Protein AF-A0A9D2EMD6-F1 (afdb_monomer_lite)

Sequence (172 aa):
MMNVSKEGKMRLHNGIIVVFLLSFLLAEFHNRMWHEVFASVVPEREKSEGFLVEERKTEVTVYTYGGEIYTIMGNLKVDAPEAGGSEYLLEINGSVDVQTSDEMNQEKAVSMEENEQNEPSGDGSVSLTVYCENKIYGFYGTAEVIERQENNVQKIELHGHKEGFYDSEEAL

Foldseek 3Di:
DDPQPPVNVVVVVVVVVVVVVVVVVVVVVVVVVVCVVVVVVPPPDPLDPDDDQDWDWAWEWEQEPQQKIKTWTFTKHWDDDDDPDFEIEIEGETAIDIDHPPPPDCVVVVVVVVCPVPDPDANTWYWYWYHYPQKIWIWTAGKHFPDDDVPDHTYMYGYGHTPDMDGNVVVD

pLDDT: mean 71.1, std 18.0, range [37.66, 95.62]

Secondary structure (DSSP, 8-state):
-----HHHHHHHHHHHHHHHHHHHHHHHHHHHHHHHHHHTTS-----------S-EEEEEEEEETTSEEEEEEEEEEEEPPPTT--EEEEEEEEEEEEEE-SSS-HHHHHHHHTTTTS----SEEEEEEEEETTEEEEEEEEEEEEE--TTS-EEEEEEEEEEEEEETTTT-

Structure (mmCIF, N/CA/C/O backbone):
data_AF-A0A9D2EMD6-F1
#
_entry.id   AF-A0A9D2EMD6-F1
#
loop_
_atom_site.group_PDB
_atom_site.id
_atom_site.type_symbol
_atom_site.label_atom_id
_atom_site.label_alt_id
_atom_site.label_comp_id
_atom_site.label_asym_id
_atom_site.label_entity_id
_atom_site.label_seq_id
_atom_site.pdbx_PDB_ins_code
_atom_site.Cartn_x
_atom_site.Cartn_y
_atom_site.Cartn_z
_atom_site.occupancy
_atom_site.B_iso_or_equiv
_atom_site.auth_seq_id
_atom_site.auth_comp_id
_atom_site.auth_asym_id
_atom_site.auth_atom_id
_atom_site.pdbx_PDB_model_num
ATOM 1 N N . MET A 1 1 ? 48.240 47.865 -37.728 1.00 39.25 1 MET A N 1
ATOM 2 C CA . MET A 1 1 ? 47.534 46.816 -38.502 1.00 39.25 1 MET A CA 1
ATOM 3 C C . MET A 1 1 ? 48.526 45.698 -38.804 1.00 39.25 1 MET A C 1
ATOM 5 O O . MET A 1 1 ? 49.427 45.916 -39.601 1.00 39.25 1 MET A O 1
ATOM 9 N N . MET A 1 2 ? 48.441 44.549 -38.122 1.00 47.53 2 MET A N 1
ATOM 10 C CA . MET A 1 2 ? 49.318 43.399 -38.405 1.00 47.53 2 MET A CA 1
ATOM 11 C C . MET A 1 2 ? 48.814 42.674 -39.654 1.00 47.53 2 MET A C 1
ATOM 13 O O . MET A 1 2 ? 47.718 42.117 -39.660 1.00 47.53 2 MET A O 1
ATOM 17 N N . ASN A 1 3 ? 49.610 42.712 -40.723 1.00 55.34 3 ASN A N 1
ATOM 18 C CA . ASN A 1 3 ? 49.322 42.019 -41.971 1.00 55.34 3 ASN A CA 1
ATOM 19 C C . ASN A 1 3 ? 49.708 40.540 -41.813 1.00 55.34 3 ASN A C 1
ATOM 21 O O . ASN A 1 3 ? 50.851 40.149 -42.044 1.00 55.34 3 ASN A O 1
ATOM 25 N N . VAL A 1 4 ? 48.770 39.727 -41.327 1.00 57.03 4 VAL A N 1
ATOM 26 C CA . VAL A 1 4 ? 48.968 38.281 -41.194 1.00 57.03 4 VAL A CA 1
ATOM 27 C C . VAL A 1 4 ? 48.909 37.668 -42.594 1.00 57.03 4 VAL A C 1
ATOM 29 O O . VAL A 1 4 ? 47.844 37.634 -43.214 1.00 57.03 4 VAL A O 1
ATOM 32 N N . SER A 1 5 ? 50.058 37.198 -43.093 1.00 63.19 5 SER A N 1
ATOM 33 C CA . SER A 1 5 ? 50.157 36.427 -44.341 1.00 63.19 5 SER A CA 1
ATOM 34 C C . SER A 1 5 ? 49.134 35.281 -44.349 1.00 63.19 5 SER A C 1
ATOM 36 O O . SER A 1 5 ? 48.857 34.689 -43.302 1.00 63.19 5 SER A O 1
ATOM 38 N N . LYS A 1 6 ? 48.577 34.945 -45.523 1.00 57.59 6 LYS A N 1
ATOM 39 C CA . LYS A 1 6 ? 47.584 33.861 -45.702 1.00 57.59 6 LYS A CA 1
ATOM 40 C C . LYS A 1 6 ? 48.025 32.543 -45.044 1.00 57.59 6 LYS A C 1
ATOM 42 O O . LYS A 1 6 ? 47.196 31.815 -44.510 1.00 57.59 6 LYS A O 1
ATOM 47 N N . GLU A 1 7 ? 49.328 32.292 -45.007 1.00 56.94 7 GLU A N 1
ATOM 48 C CA . GLU A 1 7 ? 49.948 31.124 -44.378 1.00 56.94 7 GLU A CA 1
ATOM 49 C C . GLU A 1 7 ? 49.874 31.154 -42.835 1.00 56.94 7 GLU A C 1
ATOM 51 O O . GLU A 1 7 ? 49.625 30.134 -42.195 1.00 56.94 7 GLU A O 1
ATOM 56 N N . GLY A 1 8 ? 49.977 32.340 -42.225 1.00 57.38 8 GLY A N 1
ATOM 57 C CA . GLY A 1 8 ? 49.777 32.544 -40.785 1.00 57.38 8 GLY A CA 1
ATOM 58 C C . GLY A 1 8 ? 48.316 32.387 -40.353 1.00 57.38 8 GLY A C 1
ATOM 59 O O . GLY A 1 8 ? 48.051 31.842 -39.283 1.00 57.38 8 GLY A O 1
ATOM 60 N N . LYS A 1 9 ? 47.357 32.778 -41.208 1.00 58.34 9 LYS A N 1
ATOM 61 C CA . LYS A 1 9 ? 45.920 32.539 -40.964 1.00 58.34 9 LYS A CA 1
ATOM 62 C C . LYS A 1 9 ? 45.571 31.048 -40.966 1.00 58.34 9 LYS A C 1
ATOM 64 O O . LYS A 1 9 ? 44.815 30.617 -40.102 1.00 58.34 9 LYS A O 1
ATOM 69 N N . MET A 1 10 ? 46.143 30.261 -41.882 1.00 58.78 10 MET A N 1
ATOM 70 C CA . MET A 1 10 ? 45.906 28.810 -41.937 1.00 58.78 10 MET A CA 1
ATOM 71 C C . MET A 1 10 ? 46.498 28.075 -40.726 1.00 58.78 10 MET A C 1
ATOM 73 O O . MET A 1 10 ? 45.852 27.193 -40.167 1.00 58.78 10 MET A O 1
ATOM 77 N N . ARG A 1 11 ? 47.686 28.479 -40.255 1.00 59.06 11 ARG A N 1
ATOM 78 C CA . ARG A 1 11 ? 48.305 27.898 -39.048 1.00 59.06 11 ARG A CA 1
ATOM 79 C C . ARG A 1 11 ? 47.525 28.216 -37.768 1.00 59.06 11 ARG A C 1
ATOM 81 O O . ARG A 1 11 ? 47.377 27.336 -36.927 1.00 59.06 11 ARG A O 1
ATOM 88 N N . LEU A 1 12 ? 46.984 29.431 -37.646 1.00 61.84 12 LEU A N 1
ATOM 89 C CA . LEU A 1 12 ? 46.130 29.818 -36.517 1.00 61.84 12 LEU A CA 1
ATOM 90 C C . LEU A 1 12 ? 44.800 29.044 -36.522 1.00 61.84 12 LEU A C 1
ATOM 92 O O . LEU A 1 12 ? 44.368 28.556 -35.483 1.00 61.84 12 LEU A O 1
ATOM 96 N N . HIS A 1 13 ? 44.179 28.891 -37.695 1.00 63.94 13 HIS A N 1
ATOM 97 C CA . HIS A 1 13 ? 42.920 28.158 -37.845 1.00 63.94 13 HIS A CA 1
ATOM 98 C C . HIS A 1 13 ? 43.079 26.669 -37.502 1.00 63.94 13 HIS A C 1
ATOM 100 O O . HIS A 1 13 ? 42.296 26.134 -36.720 1.00 63.94 13 HIS A O 1
ATOM 106 N N . ASN A 1 14 ? 44.148 26.028 -37.986 1.00 69.69 14 ASN A N 1
ATOM 107 C CA . ASN A 1 14 ? 44.447 24.635 -37.647 1.00 69.69 14 ASN A CA 1
ATOM 108 C C . ASN A 1 14 ? 44.759 24.455 -36.154 1.00 69.69 14 ASN A C 1
ATOM 110 O O . ASN A 1 14 ? 44.331 23.469 -35.564 1.00 69.69 14 ASN A O 1
ATOM 114 N N . GLY A 1 15 ? 45.452 25.411 -35.525 1.00 69.56 15 GLY A N 1
ATOM 115 C CA . GLY A 1 15 ? 45.704 25.380 -34.081 1.00 69.56 15 GLY A CA 1
ATOM 116 C C . GLY A 1 15 ? 44.415 25.422 -33.255 1.00 69.56 15 GLY A C 1
ATOM 117 O O . GLY A 1 15 ? 44.261 24.641 -32.321 1.00 69.56 15 GLY A O 1
ATOM 118 N N . ILE A 1 16 ? 43.459 26.274 -33.639 1.00 73.12 16 ILE A N 1
ATOM 119 C CA . ILE A 1 16 ? 42.157 26.381 -32.961 1.00 73.12 16 ILE A CA 1
ATOM 120 C C . ILE A 1 16 ? 41.351 25.086 -33.113 1.00 73.12 16 ILE A C 1
ATOM 122 O O . ILE A 1 16 ? 40.782 24.617 -32.132 1.00 73.12 16 ILE A O 1
ATOM 126 N N . ILE A 1 17 ? 41.342 24.480 -34.304 1.00 75.50 17 ILE A N 1
ATOM 127 C CA . ILE A 1 17 ? 40.629 23.218 -34.555 1.00 75.50 17 ILE A CA 1
ATOM 128 C C . ILE A 1 17 ? 41.206 22.078 -33.709 1.00 75.50 17 ILE A C 1
ATOM 130 O O . ILE A 1 17 ? 40.445 21.318 -33.117 1.00 75.50 17 ILE A O 1
ATOM 134 N N . VAL A 1 18 ? 42.534 21.973 -33.605 1.00 77.44 18 VAL A N 1
ATOM 135 C CA . VAL A 1 18 ? 43.182 20.929 -32.795 1.00 77.44 18 VAL A CA 1
ATOM 136 C C . VAL A 1 18 ? 42.840 21.085 -31.315 1.00 77.44 18 VAL A C 1
ATOM 138 O O . VAL A 1 18 ? 42.515 20.096 -30.667 1.00 77.44 18 VAL A O 1
ATOM 141 N N . VAL A 1 19 ? 42.848 22.314 -30.788 1.00 74.44 19 VAL A N 1
ATOM 142 C CA . VAL A 1 19 ? 42.444 22.576 -29.397 1.00 74.44 19 VAL A CA 1
ATOM 143 C C . VAL A 1 19 ? 40.969 22.236 -29.182 1.00 74.44 19 VAL A C 1
ATOM 145 O O . VAL A 1 19 ? 40.635 21.604 -28.187 1.00 74.44 19 VAL A O 1
ATOM 148 N N . PHE A 1 20 ? 40.093 22.585 -30.129 1.00 71.69 20 PHE A N 1
ATOM 149 C CA . PHE A 1 20 ? 38.671 22.244 -30.054 1.00 71.69 20 PHE A CA 1
ATOM 150 C C . PHE A 1 20 ? 38.442 20.727 -30.032 1.00 71.69 20 PHE A C 1
ATOM 152 O O . PHE A 1 20 ? 37.718 20.231 -29.174 1.00 71.69 20 PHE A O 1
ATOM 159 N N . LEU A 1 21 ? 39.097 19.979 -30.925 1.00 73.69 21 LEU A N 1
ATOM 160 C CA . LEU A 1 21 ? 38.993 18.518 -30.976 1.00 73.69 21 LEU A CA 1
ATOM 161 C C . LEU A 1 21 ? 39.548 17.853 -29.710 1.00 73.69 21 LEU A C 1
ATOM 163 O O . LEU A 1 21 ? 38.964 16.887 -29.222 1.00 73.69 21 LEU A O 1
ATOM 167 N N . LEU A 1 22 ? 40.635 18.387 -29.144 1.00 74.31 22 LEU A N 1
ATOM 168 C CA . LEU A 1 22 ? 41.200 17.882 -27.893 1.00 74.31 22 LEU A CA 1
ATOM 169 C C . LEU A 1 22 ? 40.238 18.090 -26.712 1.00 74.31 22 LEU A C 1
ATOM 171 O O . LEU A 1 22 ? 40.089 17.194 -25.887 1.00 74.31 22 LEU A O 1
ATOM 175 N N . SER A 1 23 ? 39.550 19.235 -26.656 1.00 71.25 23 SER A N 1
ATOM 176 C CA . SER A 1 23 ? 38.537 19.521 -25.632 1.00 71.25 23 SER A CA 1
ATOM 177 C C . SER A 1 23 ? 37.341 18.570 -25.713 1.00 71.25 23 SER A C 1
ATOM 179 O O . SER A 1 23 ? 36.861 18.121 -24.677 1.00 71.25 23 SER A O 1
ATOM 181 N N . PHE A 1 24 ? 36.891 18.216 -26.923 1.00 65.44 24 PHE A N 1
ATOM 182 C CA . PHE A 1 24 ? 35.826 17.222 -27.113 1.00 65.44 24 PHE A CA 1
ATOM 183 C C . PHE A 1 24 ? 36.258 15.817 -26.665 1.00 65.44 24 PHE A C 1
ATOM 185 O O . PHE A 1 24 ? 35.516 15.153 -25.947 1.00 65.44 24 PHE A O 1
ATOM 192 N N . LEU A 1 25 ? 37.484 15.398 -26.999 1.00 66.38 25 LEU A N 1
ATOM 193 C CA . LEU A 1 25 ? 38.044 14.115 -26.551 1.00 66.38 25 LEU A CA 1
ATOM 194 C C . LEU A 1 25 ? 38.204 14.040 -25.025 1.00 66.38 25 LEU A C 1
ATOM 196 O O . LEU A 1 25 ? 37.908 13.012 -24.419 1.00 66.38 25 LEU A O 1
ATOM 200 N N . LEU A 1 26 ? 38.648 15.129 -24.392 1.00 65.12 26 LEU A N 1
ATOM 201 C CA . LEU A 1 26 ? 38.764 15.217 -22.934 1.00 65.12 26 LEU A CA 1
ATOM 202 C C . LEU A 1 26 ? 37.391 15.225 -22.248 1.00 65.12 26 LEU A C 1
ATOM 204 O O . LEU A 1 26 ? 37.253 14.617 -21.190 1.00 65.12 26 LEU A O 1
ATOM 208 N N . ALA A 1 27 ? 36.377 15.854 -22.850 1.00 61.81 27 ALA A N 1
ATOM 209 C CA . ALA A 1 27 ? 35.012 15.857 -22.328 1.00 61.81 27 ALA A CA 1
ATOM 210 C C . ALA A 1 27 ? 34.370 14.459 -22.373 1.00 61.81 27 ALA A C 1
ATOM 212 O O . ALA A 1 27 ? 33.796 14.023 -21.376 1.00 61.81 27 ALA A O 1
ATOM 213 N N . GLU A 1 28 ? 34.523 13.721 -23.478 1.00 56.69 28 GLU A N 1
ATOM 214 C CA . GLU A 1 28 ? 34.050 12.332 -23.574 1.00 56.69 28 GLU A CA 1
ATOM 215 C C . GLU A 1 28 ? 34.788 11.401 -22.603 1.00 56.69 28 GLU A C 1
ATOM 217 O O . GLU A 1 28 ? 34.162 10.562 -21.955 1.00 56.69 28 GLU A O 1
ATOM 222 N N . PHE A 1 29 ? 36.106 11.572 -22.451 1.00 58.88 29 PHE A N 1
ATOM 223 C CA . PHE A 1 29 ? 36.900 10.775 -21.514 1.00 58.88 29 PHE A CA 1
ATOM 224 C C . PHE A 1 29 ? 36.502 11.037 -20.057 1.00 58.88 29 PHE A C 1
ATOM 226 O O . PHE A 1 29 ? 36.399 10.100 -19.270 1.00 58.88 29 PHE A O 1
ATOM 233 N N . HIS A 1 30 ? 36.224 12.295 -19.702 1.00 58.06 30 HIS A N 1
ATOM 234 C CA . HIS A 1 30 ? 35.754 12.646 -18.365 1.00 58.06 30 HIS A CA 1
ATOM 235 C C . HIS A 1 30 ? 34.371 12.046 -18.094 1.00 58.06 30 HIS A C 1
ATOM 237 O O . HIS A 1 30 ? 34.176 11.412 -17.062 1.00 58.06 30 HIS A O 1
ATOM 243 N N . ASN A 1 31 ? 33.441 12.158 -19.048 1.00 56.38 31 ASN A N 1
ATOM 244 C CA . ASN A 1 31 ? 32.088 11.623 -18.896 1.00 56.38 31 ASN A CA 1
ATOM 245 C C . ASN A 1 31 ? 32.088 10.091 -18.734 1.00 56.38 31 ASN A C 1
ATOM 247 O O . ASN A 1 31 ? 31.391 9.541 -17.884 1.00 56.38 31 ASN A O 1
ATOM 251 N N . ARG A 1 32 ? 32.939 9.394 -19.497 1.00 55.97 32 ARG A N 1
ATOM 252 C CA . ARG A 1 32 ? 33.077 7.934 -19.419 1.00 55.97 32 ARG A CA 1
ATOM 253 C C . ARG A 1 32 ? 33.738 7.467 -18.118 1.00 55.97 32 ARG A C 1
ATOM 255 O O . ARG A 1 32 ? 33.289 6.487 -17.535 1.00 55.97 32 ARG A O 1
ATOM 262 N N . MET A 1 33 ? 34.756 8.185 -17.641 1.00 59.59 33 MET A N 1
ATOM 263 C CA . MET A 1 33 ? 35.437 7.867 -16.382 1.00 59.59 33 MET A CA 1
ATOM 264 C C . MET A 1 33 ? 34.510 8.048 -15.173 1.00 59.59 33 MET A C 1
ATOM 266 O O . MET A 1 33 ? 34.493 7.200 -14.287 1.00 59.59 33 MET A O 1
ATOM 270 N N . TRP A 1 34 ? 33.697 9.110 -15.153 1.00 52.72 34 TRP A N 1
ATOM 271 C CA . TRP A 1 34 ? 32.694 9.298 -14.103 1.00 52.72 34 TRP A CA 1
ATOM 272 C C . TRP A 1 34 ? 31.610 8.221 -14.145 1.00 52.72 34 TRP A C 1
ATOM 274 O O . TRP A 1 34 ? 31.252 7.701 -13.093 1.00 52.72 34 TRP A O 1
ATOM 284 N N . HIS A 1 35 ? 31.146 7.815 -15.331 1.00 53.91 35 HIS A N 1
ATOM 285 C CA . HIS A 1 35 ? 30.199 6.704 -15.442 1.00 53.91 35 HIS A CA 1
ATOM 286 C C . HIS A 1 35 ? 30.753 5.393 -14.872 1.00 53.91 35 HIS A C 1
ATOM 288 O O . HIS A 1 35 ? 30.035 4.708 -14.152 1.00 53.91 35 HIS A O 1
ATOM 294 N N . GLU A 1 36 ? 32.015 5.053 -15.144 1.00 55.50 36 GLU A N 1
ATOM 295 C CA . GLU A 1 36 ? 32.636 3.826 -14.624 1.00 55.50 36 GLU A CA 1
ATOM 296 C C . GLU A 1 36 ? 32.874 3.887 -13.105 1.00 55.50 36 GLU A C 1
ATOM 298 O O . GLU A 1 36 ? 32.630 2.906 -12.402 1.00 55.50 36 GLU A O 1
ATOM 303 N N . VAL A 1 37 ? 33.284 5.044 -12.573 1.00 58.94 37 VAL A N 1
ATOM 304 C CA . VAL A 1 37 ? 33.499 5.230 -11.128 1.00 58.94 37 VAL A CA 1
ATOM 305 C C . VAL A 1 37 ? 32.174 5.197 -10.363 1.00 58.94 37 VAL A C 1
ATOM 307 O O . VAL A 1 37 ? 32.079 4.495 -9.358 1.00 58.94 37 VAL A O 1
ATOM 310 N N . PHE A 1 38 ? 31.131 5.878 -10.843 1.00 53.97 38 PHE A N 1
ATOM 311 C CA . PHE A 1 38 ? 29.829 5.879 -10.172 1.00 53.97 38 PHE A CA 1
ATOM 312 C C . PHE A 1 38 ? 29.042 4.583 -10.371 1.00 53.97 38 PHE A C 1
ATOM 314 O O . PHE A 1 38 ? 28.335 4.185 -9.452 1.00 53.97 38 PHE A O 1
ATOM 321 N N . ALA A 1 39 ? 29.216 3.866 -11.487 1.00 51.28 39 ALA A N 1
ATOM 322 C CA . ALA A 1 39 ? 28.628 2.534 -11.649 1.00 51.28 39 ALA A CA 1
ATOM 323 C C . ALA A 1 39 ? 29.155 1.533 -10.605 1.00 51.28 39 ALA A C 1
ATOM 325 O O . ALA A 1 39 ? 28.422 0.639 -10.203 1.00 51.28 39 ALA A O 1
ATOM 326 N N . SER A 1 40 ? 30.394 1.703 -10.123 1.00 47.72 40 SER A N 1
ATOM 327 C CA . SER A 1 40 ? 30.972 0.853 -9.067 1.00 47.72 40 SER A CA 1
ATOM 328 C C . SER A 1 40 ? 30.529 1.204 -7.640 1.00 47.72 40 SER A C 1
ATOM 330 O O . SER A 1 40 ? 30.765 0.427 -6.717 1.00 47.72 40 SER A O 1
ATOM 332 N N . VAL A 1 41 ? 29.909 2.375 -7.448 1.00 47.94 41 VAL A N 1
ATOM 333 C CA . VAL A 1 41 ? 29.421 2.861 -6.142 1.00 47.94 41 VAL A CA 1
ATOM 334 C C . VAL A 1 41 ? 27.922 2.598 -5.969 1.00 47.94 41 VAL A C 1
ATOM 336 O O . VAL A 1 41 ? 27.399 2.741 -4.867 1.00 47.94 41 VAL A O 1
ATOM 339 N N . VAL A 1 42 ? 27.227 2.155 -7.020 1.00 45.88 42 VAL A N 1
ATOM 340 C CA . VAL A 1 42 ? 25.876 1.608 -6.884 1.00 45.88 42 VAL A CA 1
ATOM 341 C C . VAL A 1 42 ? 26.024 0.200 -6.302 1.00 45.88 42 VAL A C 1
ATOM 343 O O . VAL A 1 42 ? 26.561 -0.667 -6.993 1.00 45.88 42 VAL A O 1
ATOM 346 N N . PRO A 1 43 ? 25.615 -0.061 -5.045 1.00 45.03 43 PRO A N 1
ATOM 347 C CA . PRO A 1 43 ? 25.575 -1.432 -4.558 1.00 45.03 43 PRO A CA 1
ATOM 348 C C . PRO A 1 43 ? 24.691 -2.238 -5.513 1.00 45.03 43 PRO A C 1
ATOM 350 O O . PRO A 1 43 ? 23.581 -1.802 -5.827 1.00 45.03 43 PRO A O 1
ATOM 353 N N . GLU A 1 44 ? 25.183 -3.382 -5.998 1.00 42.34 44 GLU A N 1
ATOM 354 C CA . GLU A 1 44 ? 24.335 -4.379 -6.652 1.00 42.34 44 GLU A CA 1
ATOM 355 C C . GLU A 1 44 ? 23.231 -4.731 -5.654 1.00 42.34 44 GLU A C 1
ATOM 357 O O . GLU A 1 44 ? 23.452 -5.476 -4.699 1.00 42.34 44 GLU A O 1
ATOM 362 N N . ARG A 1 45 ? 22.054 -4.120 -5.816 1.00 46.41 45 ARG A N 1
ATOM 363 C CA . ARG A 1 45 ? 20.884 -4.507 -5.041 1.00 46.41 45 ARG A CA 1
ATOM 364 C C . ARG A 1 45 ? 20.521 -5.899 -5.524 1.00 46.41 45 ARG A C 1
ATOM 366 O O . ARG A 1 45 ? 20.242 -6.087 -6.711 1.00 46.41 45 ARG A O 1
ATOM 373 N N . GLU A 1 46 ? 20.606 -6.872 -4.622 1.00 43.22 46 GLU A N 1
ATOM 374 C CA . GLU A 1 46 ? 20.122 -8.217 -4.887 1.00 43.22 46 GLU A CA 1
ATOM 375 C C . GLU A 1 46 ? 18.702 -8.102 -5.430 1.00 43.22 46 GLU A C 1
ATOM 377 O O . GLU A 1 46 ? 17.860 -7.402 -4.870 1.00 43.22 46 GLU A O 1
ATOM 382 N N . LYS A 1 47 ? 18.474 -8.736 -6.579 1.00 38.88 47 LYS A N 1
ATOM 383 C CA . LYS A 1 47 ? 17.169 -8.816 -7.218 1.00 38.88 47 LYS A CA 1
ATOM 384 C C . LYS A 1 47 ? 16.185 -9.327 -6.170 1.00 38.88 47 LYS A C 1
ATOM 386 O O . LYS A 1 47 ? 16.280 -10.488 -5.775 1.00 38.88 47 LYS A O 1
ATOM 391 N N . SER A 1 48 ? 15.295 -8.460 -5.707 1.00 47.34 48 SER A N 1
ATOM 392 C CA . SER A 1 48 ? 14.286 -8.816 -4.726 1.00 47.34 48 SER A CA 1
ATOM 393 C C . SER A 1 48 ? 13.477 -9.988 -5.271 1.00 47.34 48 SER A C 1
ATOM 395 O O . SER A 1 48 ? 12.860 -9.943 -6.338 1.00 47.34 48 SER A O 1
ATOM 397 N N . GLU A 1 49 ? 13.552 -11.118 -4.577 1.00 53.91 49 GLU A N 1
ATOM 398 C CA . GLU A 1 49 ? 12.601 -12.202 -4.780 1.00 53.91 49 GLU A CA 1
ATOM 399 C C . GLU A 1 49 ? 11.211 -11.583 -4.554 1.00 53.91 49 GLU A C 1
ATOM 401 O O . GLU A 1 49 ? 11.067 -10.871 -3.582 1.00 53.91 49 GLU A O 1
ATOM 406 N N . GLY A 1 50 ? 10.205 -11.736 -5.417 1.00 62.81 50 GLY A N 1
ATOM 407 C CA . GLY A 1 50 ? 8.938 -10.977 -5.308 1.00 62.81 50 GLY A CA 1
ATOM 408 C C . GLY A 1 50 ? 8.130 -11.194 -4.009 1.00 62.81 50 GLY A C 1
ATOM 409 O O . GLY A 1 50 ? 8.585 -11.831 -3.054 1.00 62.81 50 GLY A O 1
ATOM 410 N N . PHE A 1 51 ? 6.903 -10.666 -3.952 1.00 70.38 51 PHE A N 1
ATOM 411 C CA . PHE A 1 51 ? 5.991 -10.889 -2.820 1.00 70.38 51 PHE A CA 1
ATOM 412 C C . PHE A 1 51 ? 5.712 -12.388 -2.617 1.00 70.38 51 PHE A C 1
ATOM 414 O O . PHE A 1 51 ? 5.488 -13.122 -3.580 1.00 70.38 51 PHE A O 1
ATOM 421 N N . LEU A 1 52 ? 5.711 -12.857 -1.363 1.00 70.31 52 LEU A N 1
ATOM 422 C CA . LEU A 1 52 ? 5.312 -14.238 -1.070 1.00 70.31 52 LEU A CA 1
ATOM 423 C C . LEU A 1 52 ? 3.792 -14.366 -1.153 1.00 70.31 52 LEU A C 1
ATOM 425 O O . LEU A 1 52 ? 3.077 -13.527 -0.620 1.00 70.31 52 LEU A O 1
ATOM 429 N N . VAL A 1 53 ? 3.326 -15.442 -1.784 1.00 67.06 53 VAL A N 1
ATOM 430 C CA . VAL A 1 53 ? 1.895 -15.713 -2.016 1.00 67.06 53 VAL A CA 1
ATOM 431 C C . VAL A 1 53 ? 1.178 -16.206 -0.749 1.00 67.06 53 VAL A C 1
ATOM 433 O O . VAL A 1 53 ? -0.045 -16.168 -0.665 1.00 67.06 53 VAL A O 1
ATOM 436 N N . GLU A 1 54 ? 1.923 -16.668 0.256 1.00 70.44 54 GLU A N 1
ATOM 437 C CA . GLU A 1 54 ? 1.344 -17.185 1.497 1.00 70.44 54 GLU A CA 1
ATOM 438 C C . GLU A 1 54 ? 0.810 -16.065 2.398 1.00 70.44 54 GLU A C 1
ATOM 440 O O . GLU A 1 54 ? 1.501 -15.078 2.660 1.00 70.44 54 GLU A O 1
ATOM 445 N N . GLU A 1 55 ? -0.411 -16.256 2.912 1.00 75.38 55 GLU A N 1
ATOM 446 C CA . GLU A 1 55 ? -1.036 -15.323 3.848 1.00 75.38 55 GLU A CA 1
ATOM 447 C C . GLU A 1 55 ? -0.235 -15.262 5.152 1.00 75.38 55 GLU A C 1
ATOM 449 O O . GLU A 1 55 ? -0.073 -16.261 5.859 1.00 75.38 55 GLU A O 1
ATOM 454 N N . ARG A 1 56 ? 0.270 -14.072 5.484 1.00 79.31 56 ARG A N 1
ATOM 455 C CA . ARG A 1 56 ? 1.088 -13.855 6.681 1.00 79.31 56 ARG A CA 1
ATOM 456 C C . ARG A 1 56 ? 0.844 -12.495 7.298 1.00 79.31 56 ARG A C 1
ATOM 458 O O . ARG A 1 56 ? 0.370 -11.569 6.643 1.00 79.31 56 ARG A O 1
ATOM 465 N N . LYS A 1 57 ? 1.224 -12.380 8.568 1.00 88.12 57 LYS A N 1
ATOM 466 C CA . LYS A 1 57 ? 1.177 -11.114 9.287 1.00 88.12 57 LYS A CA 1
ATOM 467 C C . LYS A 1 57 ? 2.201 -10.141 8.700 1.00 88.12 57 LYS A C 1
ATOM 469 O O . LYS A 1 57 ? 3.399 -10.436 8.688 1.00 88.12 57 LYS A O 1
ATOM 474 N N . THR A 1 58 ? 1.721 -8.977 8.288 1.00 89.75 58 THR A N 1
ATOM 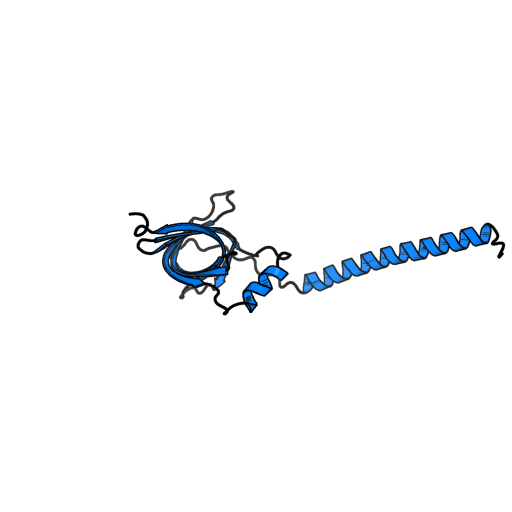475 C CA . THR A 1 58 ? 2.494 -7.966 7.573 1.00 89.75 58 THR A CA 1
ATOM 476 C C . THR A 1 58 ? 2.191 -6.572 8.112 1.00 89.75 58 THR A C 1
ATOM 478 O O . THR A 1 58 ? 1.047 -6.249 8.440 1.00 89.75 58 THR A O 1
ATOM 481 N N . GLU A 1 59 ? 3.242 -5.766 8.198 1.00 92.69 59 GLU A N 1
ATOM 482 C CA . GLU A 1 59 ? 3.221 -4.319 8.368 1.00 92.69 59 GLU A CA 1
ATOM 483 C C . GLU A 1 59 ? 3.463 -3.675 7.000 1.00 92.69 59 GLU A C 1
ATOM 485 O O . GLU A 1 59 ? 4.467 -3.968 6.344 1.00 92.69 59 GLU A O 1
ATOM 490 N N . VAL A 1 60 ? 2.552 -2.817 6.551 1.00 92.31 60 VAL A N 1
ATOM 491 C CA . VAL A 1 60 ? 2.721 -2.030 5.327 1.00 92.31 60 VAL A CA 1
ATOM 492 C C . VAL A 1 60 ? 2.747 -0.557 5.697 1.00 92.31 60 VAL A C 1
ATOM 494 O O . VAL A 1 60 ? 1.767 -0.041 6.235 1.00 92.31 60 VAL A O 1
ATOM 497 N N . THR A 1 61 ? 3.845 0.122 5.381 1.00 93.56 61 THR A N 1
ATOM 498 C CA . THR A 1 61 ? 3.947 1.577 5.513 1.00 93.56 61 THR A CA 1
ATOM 499 C C . THR A 1 61 ? 3.731 2.212 4.147 1.00 93.56 61 THR A C 1
ATOM 501 O O . THR A 1 61 ? 4.531 2.008 3.236 1.00 93.56 61 THR A O 1
ATOM 504 N N . VAL A 1 62 ? 2.651 2.978 3.994 1.00 92.94 62 VAL A N 1
ATOM 505 C CA . VAL A 1 62 ? 2.339 3.710 2.764 1.00 92.94 62 VAL A CA 1
ATOM 506 C C . VAL A 1 62 ? 2.763 5.163 2.912 1.00 92.94 62 VAL A C 1
ATOM 508 O O . VAL A 1 62 ? 2.217 5.897 3.736 1.00 92.94 62 VAL A O 1
ATOM 511 N N . TYR A 1 63 ? 3.692 5.585 2.064 1.00 89.31 63 TYR A N 1
ATOM 512 C CA . TYR A 1 63 ? 4.091 6.971 1.886 1.00 89.31 63 TYR A CA 1
ATOM 513 C C . TYR A 1 63 ? 3.333 7.552 0.698 1.00 89.31 63 TYR A C 1
ATOM 515 O O . TYR A 1 63 ? 3.628 7.235 -0.459 1.00 89.31 63 TYR A O 1
ATOM 523 N N . THR A 1 64 ? 2.340 8.397 0.977 1.00 86.31 64 THR A N 1
ATOM 524 C CA . THR A 1 64 ? 1.608 9.070 -0.096 1.00 86.31 64 THR A CA 1
ATOM 525 C C . THR A 1 64 ? 2.335 10.328 -0.555 1.00 86.31 64 THR A C 1
ATOM 527 O O . THR A 1 64 ? 2.887 11.071 0.256 1.00 86.31 64 THR A O 1
ATOM 530 N N . TYR A 1 65 ? 2.242 10.649 -1.845 1.00 80.56 65 TYR A N 1
ATOM 531 C CA . TYR A 1 65 ? 2.732 11.936 -2.360 1.00 80.56 65 TYR A CA 1
ATOM 532 C C . TYR A 1 65 ? 1.960 13.155 -1.816 1.00 80.56 65 TYR A C 1
ATOM 534 O O . TYR A 1 65 ? 2.376 14.290 -2.015 1.00 80.56 65 TYR A O 1
ATOM 542 N N . GLY A 1 66 ? 0.840 12.932 -1.116 1.00 78.75 66 GLY A N 1
ATOM 543 C CA . GLY A 1 66 ? 0.096 13.966 -0.393 1.00 78.75 66 GLY A CA 1
ATOM 544 C C . GLY A 1 66 ? 0.643 14.278 1.005 1.00 78.75 66 GLY A C 1
ATOM 545 O O . GLY A 1 66 ? 0.075 15.126 1.688 1.00 78.75 66 GLY A O 1
ATOM 546 N N . GLY A 1 67 ? 1.708 13.599 1.449 1.00 77.62 67 GLY A N 1
ATOM 547 C CA . GLY A 1 67 ? 2.312 13.799 2.772 1.00 77.62 67 GLY A CA 1
ATOM 548 C C . GLY A 1 67 ? 1.599 13.072 3.919 1.00 77.62 67 GLY A C 1
ATOM 549 O O . GLY A 1 67 ? 1.967 13.250 5.079 1.00 77.62 67 GLY A O 1
ATOM 550 N N . GLU A 1 68 ? 0.593 12.250 3.615 1.00 85.31 68 GLU A N 1
ATOM 551 C CA . GLU A 1 68 ? -0.014 11.320 4.570 1.00 85.31 68 GLU A CA 1
ATOM 552 C C . GLU A 1 68 ? 0.822 10.033 4.626 1.00 85.31 68 GLU A C 1
ATOM 554 O O . GLU A 1 68 ? 1.236 9.505 3.583 1.00 85.31 68 GLU A O 1
ATOM 559 N N . ILE A 1 69 ? 1.031 9.514 5.835 1.00 89.81 69 ILE A N 1
ATOM 560 C CA . ILE A 1 69 ? 1.695 8.235 6.082 1.00 89.81 69 ILE A CA 1
ATOM 561 C C . ILE A 1 69 ? 0.685 7.292 6.735 1.00 89.81 69 ILE A C 1
ATOM 563 O O . ILE A 1 69 ? 0.082 7.631 7.754 1.00 89.81 69 ILE A O 1
ATOM 567 N N . TYR A 1 70 ? 0.515 6.103 6.160 1.00 91.12 70 TYR A N 1
ATOM 568 C CA . TYR A 1 70 ? -0.373 5.070 6.694 1.00 91.12 70 TYR A CA 1
ATOM 569 C C . TYR A 1 70 ? 0.456 3.881 7.156 1.00 91.12 70 TYR A C 1
ATOM 571 O O . TYR A 1 70 ? 1.224 3.335 6.370 1.00 91.12 70 TYR A O 1
ATOM 579 N N . THR A 1 71 ? 0.278 3.453 8.402 1.00 93.50 71 THR A N 1
ATOM 580 C CA . THR A 1 71 ? 0.854 2.202 8.910 1.00 93.50 71 THR A CA 1
ATOM 581 C C . THR A 1 71 ? -0.262 1.178 9.047 1.00 93.50 71 THR A C 1
ATOM 583 O O . THR A 1 71 ? -1.192 1.356 9.834 1.00 93.50 71 THR A O 1
ATOM 586 N N . ILE A 1 72 ? -0.192 0.112 8.254 1.00 94.44 72 ILE A N 1
ATOM 587 C CA . ILE A 1 72 ? -1.232 -0.911 8.155 1.00 94.44 72 ILE A CA 1
ATOM 588 C C . ILE A 1 72 ? -0.696 -2.215 8.732 1.00 94.44 72 ILE A C 1
ATOM 590 O O . ILE A 1 72 ? 0.353 -2.696 8.317 1.00 94.44 72 ILE A O 1
ATOM 594 N N . MET A 1 73 ? -1.440 -2.811 9.658 1.00 93.38 73 MET A N 1
ATOM 595 C CA . MET A 1 73 ? -1.079 -4.068 10.311 1.00 93.38 73 MET A CA 1
ATOM 596 C C . MET A 1 73 ? -2.176 -5.102 10.116 1.00 93.38 73 MET A C 1
ATOM 598 O O . MET A 1 73 ? -3.297 -4.904 10.582 1.00 93.38 73 MET A O 1
ATOM 602 N N . GLY A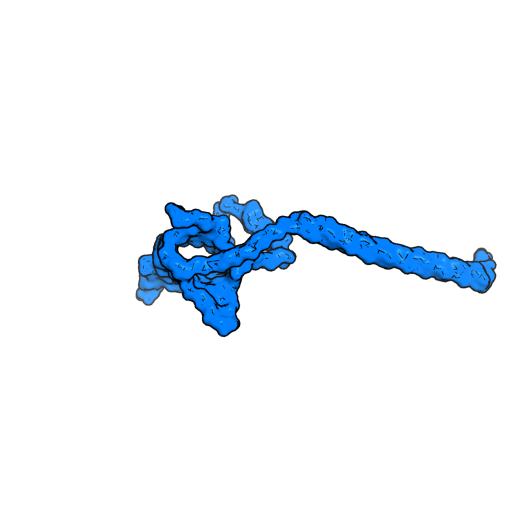 1 74 ? -1.855 -6.233 9.492 1.00 92.12 74 GLY A N 1
ATOM 603 C CA . GLY A 1 74 ? -2.855 -7.256 9.192 1.00 92.12 74 GLY A CA 1
ATOM 604 C C . GLY A 1 74 ? -2.276 -8.520 8.577 1.00 92.12 74 GLY A C 1
ATOM 605 O O . GLY A 1 74 ? -1.061 -8.712 8.568 1.00 92.12 74 GLY A O 1
ATOM 606 N N . ASN A 1 75 ? -3.154 -9.384 8.076 1.00 90.38 75 ASN A N 1
ATOM 607 C CA . ASN A 1 75 ? -2.749 -10.522 7.256 1.00 90.38 75 ASN A CA 1
ATOM 608 C C . ASN A 1 75 ? -2.801 -10.116 5.783 1.00 90.38 75 ASN A C 1
ATOM 610 O O . ASN A 1 75 ? -3.860 -9.716 5.295 1.00 90.38 75 ASN A O 1
ATOM 614 N N . LEU A 1 76 ? -1.658 -10.185 5.104 1.00 89.69 76 LEU A N 1
ATOM 615 C CA . LEU A 1 76 ? -1.540 -9.843 3.693 1.00 89.69 76 LEU A CA 1
ATOM 616 C C . LEU A 1 76 ? -1.854 -11.062 2.830 1.00 89.69 76 LEU A C 1
ATOM 618 O O . LEU A 1 76 ? -1.192 -12.091 2.952 1.00 89.69 76 LEU A O 1
ATOM 622 N N . LYS A 1 77 ? -2.798 -10.902 1.910 1.00 89.94 77 LYS A N 1
ATOM 623 C CA . LYS A 1 77 ? -3.052 -11.797 0.787 1.00 89.94 77 LYS A CA 1
ATOM 624 C C . LYS A 1 77 ? -2.476 -11.171 -0.480 1.00 89.94 77 LYS A C 1
ATOM 626 O O . LYS A 1 77 ? -2.656 -9.981 -0.736 1.00 89.94 77 LYS A O 1
ATOM 631 N N . VAL A 1 78 ? -1.757 -11.982 -1.248 1.00 87.62 78 VAL A N 1
ATOM 632 C CA . VAL A 1 78 ? -1.067 -11.560 -2.469 1.00 87.62 78 VAL A CA 1
ATOM 633 C C . VAL A 1 78 ? -1.653 -12.323 -3.644 1.00 87.62 78 VAL A C 1
ATOM 635 O O . VAL A 1 78 ? -1.475 -13.537 -3.750 1.00 87.62 78 VAL A O 1
ATOM 638 N N . ASP A 1 79 ? -2.300 -11.603 -4.550 1.00 84.44 79 ASP A N 1
ATOM 639 C CA . ASP A 1 79 ? -2.715 -12.123 -5.843 1.00 84.44 79 ASP A CA 1
ATOM 640 C C . ASP A 1 79 ? -1.652 -11.706 -6.873 1.00 84.44 79 ASP A C 1
ATOM 642 O O . ASP A 1 79 ? -1.556 -10.554 -7.307 1.00 84.44 79 ASP A O 1
ATOM 646 N N . ALA A 1 80 ? -0.767 -12.655 -7.188 1.00 75.19 80 ALA A N 1
ATOM 647 C CA . ALA A 1 80 ? 0.337 -12.443 -8.117 1.00 75.19 80 ALA A CA 1
ATOM 648 C C . ALA A 1 80 ? -0.174 -12.264 -9.561 1.00 75.19 80 ALA A C 1
ATOM 650 O O . ALA A 1 80 ? -1.161 -12.904 -9.940 1.00 75.19 80 ALA A O 1
ATOM 651 N N . PRO A 1 81 ? 0.509 -11.454 -10.392 1.00 72.00 81 PRO A N 1
ATOM 652 C CA . PRO A 1 81 ? 0.121 -11.268 -11.783 1.00 72.00 81 PRO A CA 1
ATOM 653 C C . PRO A 1 81 ? 0.088 -12.599 -12.547 1.00 72.00 81 PRO A C 1
ATOM 655 O O . PRO A 1 81 ? 0.994 -13.429 -12.429 1.00 72.00 81 PRO A O 1
ATOM 658 N N . GLU A 1 82 ? -0.938 -12.783 -13.384 1.00 70.94 82 GLU A N 1
ATOM 659 C CA . GLU A 1 82 ? -0.970 -13.873 -14.364 1.00 70.94 82 GLU A CA 1
ATOM 660 C C . GLU A 1 82 ? 0.207 -13.758 -15.348 1.00 70.94 82 GLU A C 1
ATOM 662 O O . GLU A 1 82 ? 0.856 -12.717 -15.456 1.00 70.94 82 GLU A O 1
ATOM 667 N N . ALA A 1 83 ? 0.493 -14.820 -16.106 1.00 62.88 83 ALA A N 1
ATOM 668 C CA . ALA A 1 83 ? 1.576 -14.810 -17.088 1.00 62.88 83 ALA A CA 1
ATOM 669 C C . ALA A 1 83 ? 1.415 -13.649 -18.096 1.00 62.88 83 ALA A C 1
ATOM 671 O O . ALA A 1 83 ? 0.581 -13.710 -18.998 1.00 62.88 83 ALA A O 1
ATOM 672 N N . GLY A 1 84 ? 2.242 -12.606 -17.947 1.00 55.41 84 GLY A N 1
ATOM 673 C CA . GLY A 1 84 ? 2.204 -11.381 -18.757 1.00 55.41 84 GLY A CA 1
ATOM 674 C C . GLY A 1 84 ? 1.646 -10.139 -18.048 1.00 55.41 84 GLY A C 1
ATOM 675 O O . GLY A 1 84 ? 1.695 -9.059 -18.631 1.00 55.41 84 GLY A O 1
ATOM 676 N N . GLY A 1 85 ? 1.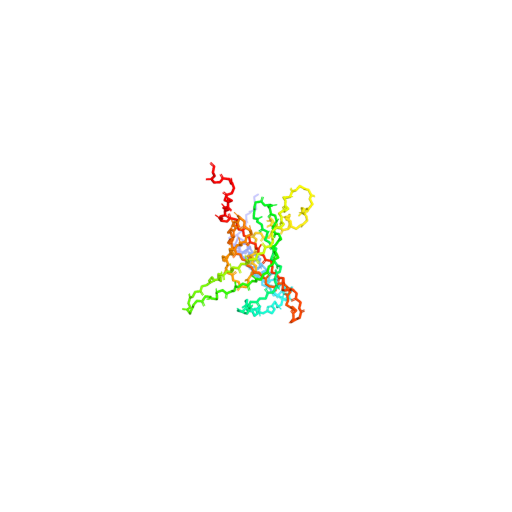152 -10.265 -16.814 1.00 61.25 85 GLY A N 1
ATOM 677 C CA . GLY A 1 85 ? 0.798 -9.140 -15.950 1.00 61.25 85 GLY A CA 1
ATOM 678 C C . GLY A 1 85 ? 2.027 -8.504 -15.296 1.00 61.25 85 GLY A C 1
ATOM 679 O O . GLY A 1 85 ? 3.036 -9.169 -15.061 1.00 61.25 85 GLY A O 1
ATOM 680 N N . SER A 1 86 ? 1.940 -7.206 -15.010 1.00 70.94 86 SER A N 1
ATOM 681 C CA . SER A 1 86 ? 3.016 -6.418 -14.386 1.00 70.94 86 SER A CA 1
ATOM 682 C C . SER A 1 86 ? 2.681 -5.921 -12.979 1.00 70.94 86 SER A C 1
ATOM 684 O O . SER A 1 86 ? 3.531 -5.309 -12.339 1.00 70.94 86 SER A O 1
ATOM 686 N N . GLU A 1 87 ? 1.451 -6.146 -12.520 1.00 80.12 87 GLU A N 1
ATOM 687 C CA . GLU A 1 87 ? 0.912 -5.579 -11.288 1.00 80.12 87 GLU A CA 1
ATOM 688 C C . GLU A 1 87 ? 0.581 -6.675 -10.273 1.00 80.12 87 GLU A C 1
ATOM 690 O O . GLU A 1 87 ? -0.047 -7.677 -10.619 1.00 80.12 87 GLU A O 1
ATOM 695 N N . TYR A 1 88 ? 0.985 -6.468 -9.020 1.00 85.56 88 TYR A N 1
ATOM 696 C CA . TYR A 1 88 ? 0.522 -7.279 -7.898 1.00 85.56 88 TYR A CA 1
ATOM 697 C C . TYR A 1 88 ? -0.729 -6.658 -7.292 1.00 85.56 88 TYR A C 1
ATOM 699 O O . TYR A 1 88 ? -0.774 -5.456 -7.021 1.00 85.56 88 TYR A O 1
ATOM 707 N N . LEU A 1 89 ? -1.720 -7.500 -7.016 1.00 89.31 89 LEU A N 1
ATOM 708 C CA . LEU A 1 89 ? -2.889 -7.108 -6.248 1.00 89.31 89 LEU A CA 1
ATOM 709 C C . LEU A 1 89 ? -2.681 -7.576 -4.808 1.00 89.31 89 LEU A C 1
ATOM 711 O O . LEU A 1 89 ? -2.492 -8.764 -4.537 1.00 89.31 89 LEU A O 1
ATOM 715 N N . LEU A 1 90 ? -2.654 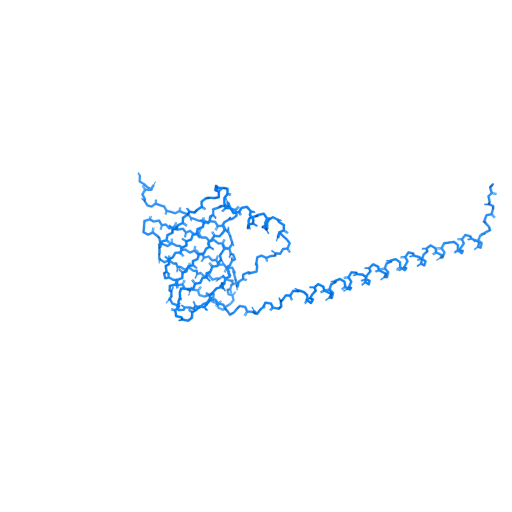-6.622 -3.888 1.00 91.31 90 LEU A N 1
ATOM 716 C CA . LEU A 1 90 ? -2.466 -6.851 -2.467 1.00 91.31 90 LEU A CA 1
ATOM 717 C C . LEU A 1 90 ? -3.765 -6.556 -1.726 1.00 91.31 90 LEU A C 1
ATOM 719 O O . LEU A 1 90 ? -4.366 -5.495 -1.889 1.00 91.31 90 LEU A O 1
ATOM 723 N N . GLU A 1 91 ? -4.165 -7.473 -0.858 1.00 93.31 91 GLU A N 1
ATOM 724 C CA . GLU A 1 91 ? -5.323 -7.312 0.014 1.00 93.31 91 GLU A CA 1
ATOM 725 C C . GLU A 1 91 ? -4.886 -7.521 1.459 1.00 93.31 91 GLU A C 1
ATOM 727 O O . GLU A 1 91 ? -4.246 -8.520 1.787 1.00 93.31 91 GLU A O 1
ATOM 732 N N . ILE A 1 92 ? -5.235 -6.594 2.345 1.00 94.00 92 ILE A N 1
ATOM 733 C CA . ILE A 1 92 ? -4.930 -6.723 3.768 1.00 94.00 92 ILE A CA 1
ATOM 734 C C . ILE A 1 92 ? -6.166 -6.418 4.602 1.00 94.00 92 ILE A C 1
ATOM 736 O O . ILE A 1 92 ? -6.822 -5.390 4.440 1.00 94.00 92 ILE A O 1
ATOM 740 N N . ASN A 1 93 ? -6.493 -7.339 5.503 1.00 91.69 93 ASN A N 1
ATOM 741 C CA . ASN A 1 93 ? -7.498 -7.120 6.535 1.00 91.69 93 ASN A CA 1
ATOM 742 C C . ASN A 1 93 ? -6.774 -6.809 7.845 1.00 91.69 93 ASN A C 1
ATOM 744 O O . ASN A 1 93 ? -5.954 -7.614 8.304 1.00 91.69 93 ASN A O 1
ATOM 748 N N . GLY A 1 94 ? -7.022 -5.628 8.411 1.00 92.06 94 GLY A N 1
ATOM 749 C CA . GLY A 1 94 ? -6.207 -5.151 9.516 1.00 92.06 94 GLY A CA 1
ATOM 750 C C . GLY A 1 94 ? -6.584 -3.784 10.069 1.00 92.06 94 GLY A C 1
ATOM 751 O O . GLY A 1 94 ? -7.617 -3.209 9.739 1.00 92.06 94 GLY A O 1
ATOM 752 N N . SER A 1 95 ? -5.710 -3.276 10.934 1.00 92.44 95 SER A N 1
ATOM 753 C CA . SER A 1 95 ? -5.808 -1.940 11.517 1.00 92.44 95 SER A CA 1
ATOM 754 C C . SER A 1 95 ? -4.984 -0.937 10.719 1.00 92.44 95 SER A C 1
ATOM 756 O O . SER A 1 95 ? -3.889 -1.271 10.259 1.00 92.44 95 SER A O 1
ATOM 758 N N . VAL A 1 96 ? -5.471 0.299 10.638 1.00 93.12 96 VAL A N 1
ATOM 759 C CA . VAL A 1 96 ? -4.786 1.418 9.984 1.00 93.12 96 VAL A CA 1
ATOM 760 C C . VAL A 1 96 ? -4.506 2.509 11.011 1.00 93.12 96 VAL A C 1
ATOM 762 O O . VAL A 1 96 ? -5.429 2.985 11.668 1.00 93.12 96 VAL A O 1
ATOM 765 N N . ASP A 1 97 ? -3.244 2.911 11.126 1.00 91.00 97 ASP A N 1
ATOM 766 C CA . ASP A 1 97 ? -2.833 4.140 11.806 1.00 91.00 97 ASP A CA 1
ATOM 767 C C . ASP A 1 97 ? -2.471 5.196 10.757 1.00 91.00 97 ASP A C 1
ATOM 769 O O . ASP A 1 97 ? -1.695 4.918 9.839 1.00 91.00 97 ASP A O 1
ATOM 773 N N . VAL A 1 98 ? -3.054 6.390 10.871 1.00 85.75 98 VAL A N 1
ATOM 774 C CA . VAL A 1 98 ? -2.851 7.488 9.916 1.00 85.75 98 VAL A CA 1
ATOM 775 C C . VAL A 1 98 ? -2.109 8.611 10.611 1.00 85.75 98 VAL A C 1
ATOM 777 O O . VAL A 1 98 ? -2.583 9.170 11.599 1.00 85.75 98 VAL A O 1
ATOM 780 N N . GLN A 1 99 ? -0.964 8.975 10.051 1.00 84.06 99 GLN A N 1
ATOM 781 C CA . GLN A 1 99 ? -0.160 10.091 10.510 1.00 84.06 99 GLN A CA 1
ATOM 782 C C . GLN A 1 99 ? -0.110 11.131 9.398 1.00 84.06 99 GLN A C 1
ATOM 784 O O . GLN A 1 99 ? 0.403 10.885 8.304 1.00 84.06 99 GLN A O 1
ATOM 789 N N . THR A 1 100 ? -0.668 12.304 9.674 1.00 66.94 100 THR A N 1
ATOM 790 C CA . THR A 1 100 ? -0.510 13.469 8.806 1.00 66.94 100 THR A CA 1
ATOM 791 C C . THR A 1 100 ? 0.791 14.161 9.180 1.00 66.94 100 THR A C 1
ATOM 793 O O . THR A 1 100 ? 1.111 14.287 10.362 1.00 66.94 100 THR A O 1
ATOM 796 N N . SER A 1 101 ? 1.552 14.594 8.178 1.00 56.41 101 SER A N 1
ATOM 797 C CA . SER A 1 101 ? 2.781 15.366 8.352 1.00 56.41 101 SER A CA 1
ATOM 798 C C . SER A 1 101 ? 2.512 16.735 9.011 1.00 56.41 101 SER A C 1
ATOM 800 O O . SER A 1 101 ? 2.562 17.770 8.350 1.00 56.41 101 SER A O 1
ATOM 802 N N . ASP A 1 102 ? 2.303 16.759 10.325 1.00 52.38 102 ASP A N 1
ATOM 803 C CA . ASP A 1 102 ? 2.538 17.944 11.145 1.00 52.38 102 ASP A CA 1
ATOM 804 C C . ASP A 1 102 ? 3.973 17.837 11.698 1.00 52.38 102 ASP A C 1
ATOM 806 O O . ASP A 1 102 ? 4.258 17.190 12.703 1.00 52.38 102 ASP A O 1
ATOM 810 N N . GLU A 1 103 ? 4.907 18.412 10.936 1.00 47.81 103 GLU A N 1
ATOM 811 C CA . GLU A 1 103 ? 6.299 18.742 11.298 1.00 47.81 103 GLU A CA 1
ATOM 812 C C . GLU A 1 103 ? 7.283 17.617 11.694 1.00 47.81 103 GLU A C 1
ATOM 814 O O . GLU A 1 103 ? 8.453 17.915 11.937 1.00 47.81 103 GLU A O 1
ATOM 819 N N . MET A 1 104 ? 6.918 16.332 11.665 1.00 45.53 104 MET A N 1
ATOM 820 C CA . MET A 1 104 ? 7.843 15.246 12.044 1.00 45.53 104 MET A CA 1
ATOM 821 C C . MET A 1 104 ? 8.068 14.207 10.934 1.00 45.53 104 MET A C 1
ATOM 823 O O . MET A 1 104 ? 7.671 13.060 11.085 1.00 45.53 104 MET A O 1
ATOM 827 N N . ASN A 1 105 ? 8.685 14.616 9.813 1.00 48.34 105 ASN A N 1
ATOM 828 C CA . ASN A 1 105 ? 9.495 13.765 8.902 1.00 48.34 105 ASN A CA 1
ATOM 829 C C . ASN A 1 105 ? 9.998 14.516 7.644 1.00 48.34 105 ASN A C 1
ATOM 831 O O . ASN A 1 105 ? 10.137 13.934 6.567 1.00 48.34 105 ASN A O 1
ATOM 835 N N . GLN A 1 106 ? 10.327 15.810 7.756 1.00 46.78 106 GLN A N 1
ATOM 836 C CA . GLN A 1 106 ? 10.906 16.551 6.625 1.00 46.78 106 GLN A CA 1
ATOM 837 C C . GLN A 1 106 ? 12.235 15.952 6.134 1.00 46.78 106 GLN A C 1
ATOM 839 O O . GLN A 1 106 ? 12.566 16.111 4.972 1.00 46.78 106 GLN A O 1
ATOM 844 N N . GLU A 1 107 ? 12.968 15.181 6.939 1.00 46.66 107 GLU A N 1
ATOM 845 C CA . GLU A 1 107 ? 14.226 14.564 6.491 1.00 46.66 107 GLU A CA 1
ATOM 846 C C . GLU A 1 107 ? 14.014 13.408 5.480 1.00 46.66 107 GLU A C 1
ATOM 848 O O . GLU A 1 107 ? 14.810 13.238 4.553 1.00 46.66 107 GLU A O 1
ATOM 853 N N . LYS A 1 108 ? 12.897 12.661 5.572 1.00 48.81 108 LYS A N 1
ATOM 854 C CA . LYS A 1 108 ? 12.555 11.574 4.622 1.00 48.81 108 LYS A CA 1
ATOM 855 C C . LYS A 1 108 ? 11.704 12.066 3.436 1.00 48.81 108 LYS A C 1
ATOM 857 O O . LYS A 1 108 ? 11.709 11.425 2.39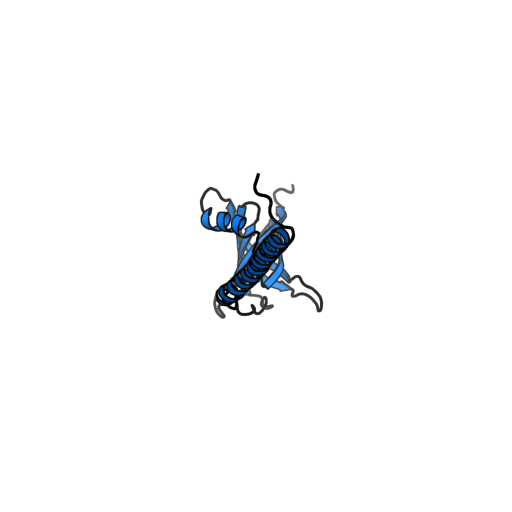7 1.00 48.81 108 LYS A O 1
ATOM 862 N N . ALA A 1 109 ? 11.020 13.210 3.571 1.00 42.81 109 ALA A N 1
ATOM 863 C CA . ALA A 1 109 ? 10.252 13.845 2.490 1.00 42.81 109 ALA A CA 1
ATOM 864 C C . ALA A 1 109 ? 11.087 14.825 1.636 1.00 42.81 109 ALA A C 1
ATOM 866 O O . ALA A 1 109 ? 10.912 14.881 0.426 1.00 42.81 109 ALA A O 1
ATOM 867 N N . VAL A 1 110 ? 12.046 15.560 2.215 1.00 40.34 110 VAL A N 1
ATOM 868 C CA . VAL A 1 110 ? 12.952 16.451 1.451 1.00 40.34 110 VAL A CA 1
ATOM 869 C C . VAL A 1 110 ? 13.937 15.642 0.598 1.00 40.34 110 VAL A C 1
ATOM 871 O O . VAL A 1 110 ? 14.296 16.058 -0.499 1.00 40.34 110 VAL A O 1
ATOM 874 N N . SER A 1 111 ? 14.285 14.427 1.026 1.00 41.25 111 SER A N 1
ATOM 875 C CA . SER A 1 111 ? 15.004 13.469 0.177 1.00 41.25 111 SER A CA 1
ATOM 876 C C . SER A 1 111 ? 14.150 12.864 -0.950 1.00 41.25 111 SER A C 1
ATOM 878 O O . SER A 1 111 ? 14.700 12.119 -1.756 1.00 41.25 111 SER A O 1
ATOM 880 N N . MET A 1 112 ? 12.845 13.174 -1.047 1.00 48.06 112 MET A N 1
ATOM 881 C CA . MET A 1 112 ? 11.971 12.744 -2.153 1.00 48.06 112 MET A CA 1
ATOM 882 C C . MET A 1 112 ? 11.919 13.749 -3.313 1.00 48.06 112 MET A C 1
ATOM 884 O O . MET A 1 112 ? 11.808 13.309 -4.451 1.00 48.06 112 MET A O 1
ATOM 888 N N . GLU A 1 113 ? 12.061 15.060 -3.074 1.00 40.66 113 GLU A N 1
ATOM 889 C CA . GLU A 1 113 ? 12.138 16.053 -4.167 1.00 40.66 113 GLU A CA 1
ATOM 890 C C . GLU A 1 113 ? 13.507 16.027 -4.876 1.00 40.66 113 GLU A C 1
ATOM 892 O O . GLU A 1 113 ? 13.582 16.172 -6.094 1.00 40.66 113 GLU A O 1
ATOM 897 N N . GLU A 1 114 ? 14.604 15.763 -4.153 1.00 37.66 114 GLU A N 1
ATOM 898 C CA . GLU A 1 114 ? 15.937 15.617 -4.769 1.00 37.66 114 GLU A CA 1
ATOM 899 C C . GLU A 1 114 ? 16.134 14.265 -5.493 1.00 37.66 114 GLU A C 1
ATOM 901 O O . GLU A 1 114 ? 17.080 14.112 -6.267 1.00 37.66 114 GLU A O 1
ATOM 906 N N . ASN A 1 115 ? 15.231 13.295 -5.295 1.00 39.16 115 ASN A N 1
ATOM 907 C CA . ASN A 1 115 ? 15.266 11.963 -5.915 1.00 39.16 115 ASN A CA 1
ATOM 908 C C . ASN A 1 115 ? 14.284 11.785 -7.082 1.00 39.16 115 ASN A C 1
ATOM 910 O O . ASN A 1 115 ? 14.095 10.659 -7.529 1.00 39.16 115 ASN A O 1
ATOM 914 N N . GLU A 1 116 ? 13.721 12.849 -7.665 1.00 38.25 116 GLU A N 1
ATOM 915 C CA . GLU A 1 116 ? 12.949 12.735 -8.921 1.00 38.25 116 GLU A CA 1
ATOM 916 C C . GLU A 1 116 ? 13.784 12.194 -10.110 1.00 38.25 116 GLU A C 1
ATOM 918 O O . GLU A 1 116 ? 13.245 11.894 -11.174 1.00 38.25 116 GLU A O 1
ATOM 923 N N . GLN A 1 117 ? 15.105 12.031 -9.942 1.00 40.00 117 GLN A N 1
ATOM 924 C CA . GLN A 1 117 ? 15.996 11.353 -10.892 1.00 40.00 117 GLN A CA 1
ATOM 925 C C . GLN A 1 117 ? 16.255 9.867 -10.596 1.00 40.00 117 GLN A C 1
ATOM 927 O O . GLN A 1 117 ? 16.859 9.197 -11.434 1.00 40.00 117 GLN A O 1
ATOM 932 N N . ASN A 1 118 ? 15.795 9.337 -9.461 1.00 42.28 118 ASN A N 1
ATOM 933 C CA . ASN A 1 118 ? 15.845 7.912 -9.154 1.00 42.28 118 ASN A CA 1
ATOM 934 C C . ASN A 1 118 ? 14.411 7.383 -9.117 1.00 42.28 118 ASN A C 1
ATOM 936 O O . ASN A 1 118 ? 13.671 7.641 -8.170 1.00 42.28 118 ASN A O 1
ATOM 940 N N . GLU A 1 119 ? 14.016 6.652 -10.162 1.00 41.94 119 GLU A N 1
ATOM 941 C CA . GLU A 1 119 ? 12.746 5.922 -10.175 1.00 41.94 119 GLU A CA 1
ATOM 942 C C . GLU A 1 119 ? 12.582 5.135 -8.860 1.00 41.94 119 GLU A C 1
ATOM 944 O O . GLU A 1 119 ? 13.561 4.535 -8.395 1.00 41.94 119 GLU A O 1
ATOM 949 N N . PRO A 1 120 ? 11.385 5.130 -8.238 1.00 42.28 120 PRO A N 1
ATOM 950 C CA . PRO A 1 120 ? 11.153 4.353 -7.029 1.00 42.28 120 PRO A CA 1
ATOM 951 C C . PRO A 1 120 ? 11.477 2.888 -7.330 1.00 42.28 120 PRO A C 1
ATOM 953 O O . PRO A 1 120 ? 10.820 2.242 -8.144 1.00 42.28 120 PRO A O 1
ATOM 956 N N . SER A 1 121 ? 12.537 2.380 -6.706 1.00 45.84 121 SER A N 1
ATOM 957 C CA . SER A 1 121 ? 13.007 1.012 -6.885 1.00 45.84 121 SER A CA 1
ATOM 958 C C . SER A 1 121 ? 12.139 0.067 -6.060 1.00 45.84 121 SER A C 1
ATOM 960 O O . SER A 1 121 ? 12.527 -0.316 -4.964 1.00 45.84 121 SER A O 1
ATOM 962 N N . GLY A 1 122 ? 10.949 -0.268 -6.543 1.00 50.44 122 GLY A N 1
ATOM 963 C CA . GLY A 1 122 ? 10.160 -1.342 -5.943 1.00 50.44 122 GLY A CA 1
ATOM 964 C C . GLY A 1 122 ? 10.156 -2.594 -6.792 1.00 50.44 122 GLY A C 1
ATOM 965 O O . GLY A 1 122 ? 10.494 -2.595 -7.976 1.00 50.44 122 GLY A O 1
ATOM 966 N N . ASP A 1 123 ? 9.724 -3.664 -6.146 1.00 59.69 123 ASP A N 1
ATOM 967 C CA . ASP A 1 123 ? 9.715 -5.030 -6.659 1.00 59.69 123 ASP A CA 1
ATOM 968 C C . ASP A 1 123 ? 8.640 -5.216 -7.750 1.00 59.69 123 ASP A C 1
ATOM 970 O O . ASP A 1 123 ? 8.675 -6.178 -8.521 1.00 59.69 123 ASP A O 1
ATOM 974 N N . GLY A 1 124 ? 7.690 -4.277 -7.838 1.00 66.81 124 GLY A N 1
ATOM 975 C CA . GLY A 1 124 ? 6.667 -4.187 -8.875 1.00 66.81 124 GLY A CA 1
ATOM 976 C C . GLY A 1 124 ? 5.666 -3.057 -8.618 1.00 66.81 124 GLY A C 1
ATOM 977 O O . GLY A 1 124 ? 5.629 -2.475 -7.530 1.00 66.81 124 GLY A O 1
ATOM 978 N N . SER A 1 125 ? 4.845 -2.757 -9.628 1.00 83.19 125 SER A N 1
ATOM 979 C CA . SER A 1 125 ? 3.641 -1.941 -9.443 1.00 83.19 125 SER A CA 1
ATOM 980 C C . SER A 1 125 ? 2.619 -2.731 -8.632 1.00 83.19 125 SER A C 1
ATOM 982 O O . SER A 1 125 ? 2.448 -3.936 -8.840 1.00 83.19 125 SER A O 1
ATOM 984 N N . VAL A 1 126 ? 1.963 -2.061 -7.694 1.00 88.69 126 VAL A N 1
ATOM 985 C CA . VAL A 1 126 ? 1.065 -2.678 -6.726 1.00 88.69 126 VAL A CA 1
ATOM 986 C C . VAL A 1 126 ? -0.203 -1.856 -6.571 1.00 88.69 126 VAL A C 1
ATOM 988 O O . VAL A 1 126 ? -0.125 -0.657 -6.304 1.00 88.69 126 VAL A O 1
ATOM 991 N N . SER A 1 127 ? -1.344 -2.542 -6.613 1.00 92.00 127 SER A N 1
ATOM 992 C CA . SER A 1 127 ? -2.611 -2.057 -6.064 1.00 92.00 127 SER A CA 1
ATOM 993 C C . SER A 1 127 ? -2.862 -2.712 -4.710 1.00 92.00 127 SER A C 1
ATOM 995 O O . SER A 1 127 ? -2.965 -3.933 -4.617 1.00 92.00 127 SER A O 1
ATOM 997 N N . LEU A 1 128 ? -2.970 -1.909 -3.654 1.00 93.94 128 LEU A N 1
ATOM 998 C CA . LEU A 1 128 ? -3.231 -2.347 -2.285 1.00 93.94 128 LEU A CA 1
ATOM 999 C C . LEU A 1 128 ? -4.639 -1.936 -1.847 1.00 93.94 128 LEU A C 1
ATOM 1001 O O . LEU A 1 128 ? -4.949 -0.748 -1.764 1.00 93.94 128 LEU A O 1
ATOM 1005 N N . THR A 1 129 ? -5.456 -2.921 -1.478 1.00 95.38 129 THR A N 1
ATOM 1006 C CA . THR A 1 129 ? -6.756 -2.718 -0.829 1.00 95.38 129 THR A CA 1
ATOM 1007 C C . THR A 1 129 ? -6.671 -3.092 0.648 1.00 95.38 129 THR A C 1
ATOM 1009 O O . THR A 1 129 ? -6.298 -4.211 1.003 1.00 95.38 129 THR A O 1
ATOM 1012 N N . VAL A 1 130 ? -7.045 -2.158 1.519 1.00 95.62 130 VAL A N 1
ATOM 1013 C CA . VAL A 1 130 ? -7.049 -2.331 2.974 1.00 95.62 130 VAL A CA 1
ATOM 1014 C C . VAL A 1 130 ? -8.481 -2.338 3.478 1.00 95.62 130 VAL A C 1
ATOM 1016 O O . VAL A 1 130 ? -9.188 -1.337 3.361 1.00 95.62 130 VAL A O 1
ATOM 1019 N N . TYR A 1 131 ? -8.887 -3.442 4.093 1.00 93.06 131 TYR A N 1
ATOM 1020 C CA . TYR A 1 131 ? -10.161 -3.565 4.791 1.00 93.06 131 TYR A CA 1
ATOM 1021 C C . TYR A 1 131 ? -9.940 -3.308 6.283 1.00 93.06 131 TYR A C 1
ATOM 1023 O O . TYR A 1 131 ? -9.280 -4.100 6.959 1.00 93.06 131 TYR A O 1
ATOM 1031 N N . CYS A 1 132 ? -10.493 -2.205 6.790 1.00 92.12 132 CYS A N 1
ATOM 1032 C CA . CYS A 1 132 ? -10.353 -1.762 8.175 1.00 92.12 132 CYS A CA 1
ATOM 1033 C C . CYS A 1 132 ? -11.737 -1.502 8.770 1.00 92.12 132 CYS A C 1
ATOM 1035 O O . CYS A 1 132 ? -12.270 -0.400 8.670 1.00 92.12 132 CYS A O 1
ATOM 1037 N N . GLU A 1 133 ? -12.320 -2.529 9.388 1.00 89.44 133 GLU A N 1
ATOM 1038 C CA . GLU A 1 133 ? -13.669 -2.483 9.965 1.00 89.44 133 GLU A CA 1
ATOM 1039 C C . GLU A 1 133 ? -14.730 -1.985 8.961 1.00 89.44 133 GLU A C 1
ATOM 1041 O O . GLU A 1 133 ? -15.125 -2.714 8.051 1.00 89.44 133 GLU A O 1
ATOM 1046 N N . ASN A 1 134 ? -15.198 -0.750 9.136 1.00 89.06 134 ASN A N 1
ATOM 1047 C CA . ASN A 1 134 ? -16.224 -0.070 8.353 1.00 89.06 134 ASN A CA 1
ATOM 1048 C C . ASN A 1 134 ? -15.637 0.838 7.249 1.00 89.06 134 ASN A C 1
ATOM 1050 O O . ASN A 1 134 ? -16.394 1.521 6.547 1.00 89.06 134 ASN A O 1
ATOM 1054 N N . LYS A 1 135 ? -14.305 0.832 7.101 1.00 92.19 135 LYS A N 1
ATOM 1055 C CA . LYS A 1 135 ? -13.529 1.637 6.156 1.00 92.19 135 LYS A CA 1
ATOM 1056 C C . LYS A 1 135 ? -12.759 0.764 5.174 1.00 92.19 135 LYS A C 1
ATOM 1058 O O . LYS A 1 135 ? -12.278 -0.320 5.512 1.00 92.19 135 LYS A O 1
ATOM 1063 N N . ILE A 1 136 ? -12.612 1.267 3.954 1.00 92.75 136 ILE A N 1
ATOM 1064 C CA . ILE A 1 136 ? -11.786 0.657 2.911 1.00 92.75 136 ILE A CA 1
ATOM 1065 C C . ILE A 1 136 ? -10.845 1.720 2.355 1.00 92.75 136 ILE A C 1
ATOM 1067 O O . ILE A 1 136 ? -11.294 2.797 1.959 1.00 92.75 136 ILE A O 1
ATOM 1071 N N . TYR A 1 137 ? -9.553 1.406 2.307 1.00 93.31 137 TYR A N 1
ATOM 1072 C CA . TYR A 1 137 ? -8.527 2.258 1.707 1.00 93.31 137 TYR A CA 1
ATOM 1073 C C . TYR A 1 137 ? -7.964 1.576 0.461 1.00 93.31 137 TYR A C 1
ATOM 1075 O O . TYR A 1 137 ? -7.658 0.386 0.495 1.00 93.31 137 TYR A O 1
ATOM 1083 N N . GLY A 1 138 ? -7.826 2.329 -0.625 1.00 94.69 138 GLY A N 1
ATOM 1084 C CA . GLY A 1 138 ? -7.175 1.896 -1.857 1.00 94.69 138 GLY A CA 1
ATOM 1085 C C . GLY A 1 138 ? -5.915 2.714 -2.101 1.00 94.69 138 GLY A C 1
ATOM 1086 O O . GLY A 1 138 ? -5.964 3.947 -2.066 1.00 94.69 138 GLY A O 1
ATOM 1087 N N . PHE A 1 139 ? -4.803 2.036 -2.363 1.00 94.25 139 PHE A N 1
ATOM 1088 C CA . PHE A 1 139 ? -3.523 2.651 -2.692 1.00 94.25 139 PHE A CA 1
ATOM 1089 C C . PHE A 1 139 ? -2.942 2.030 -3.955 1.00 94.25 139 PHE A C 1
ATOM 1091 O O . PHE A 1 139 ? -3.063 0.827 -4.161 1.00 94.25 139 PHE A O 1
ATOM 1098 N N . TYR A 1 140 ? -2.246 2.839 -4.743 1.00 91.12 140 TYR A N 1
ATOM 1099 C CA . TYR A 1 140 ? -1.506 2.377 -5.909 1.00 91.12 140 TYR A CA 1
ATOM 1100 C C . TYR A 1 140 ? -0.122 2.991 -5.935 1.00 91.12 140 TYR A C 1
ATOM 1102 O O . TYR A 1 140 ? 0.045 4.187 -5.673 1.00 91.12 140 TYR A O 1
ATOM 1110 N N . GLY A 1 141 ? 0.870 2.186 -6.287 1.00 89.31 141 GLY A N 1
ATOM 1111 C CA . GLY A 1 141 ? 2.218 2.680 -6.483 1.00 89.31 141 GLY A CA 1
ATOM 1112 C C . GLY A 1 141 ? 3.235 1.567 -6.592 1.00 89.31 141 GLY A C 1
ATOM 1113 O O . GLY A 1 141 ? 2.966 0.492 -7.123 1.00 89.31 141 GLY A O 1
ATOM 1114 N N . THR A 1 142 ? 4.419 1.851 -6.080 1.00 87.50 142 THR A N 1
ATOM 1115 C CA . THR A 1 142 ? 5.565 0.959 -6.143 1.00 87.50 142 THR A CA 1
ATOM 1116 C C . THR A 1 142 ? 5.892 0.490 -4.734 1.00 87.50 142 THR A C 1
ATOM 1118 O O . THR A 1 142 ? 5.990 1.314 -3.823 1.00 87.50 142 THR A O 1
ATOM 1121 N N . ALA A 1 143 ? 6.033 -0.820 -4.541 1.00 86.25 143 ALA A N 1
ATOM 1122 C CA . ALA A 1 143 ? 6.271 -1.394 -3.220 1.00 86.25 143 ALA A CA 1
ATOM 1123 C C . ALA A 1 143 ? 7.549 -2.237 -3.165 1.00 86.25 143 ALA A C 1
ATOM 1125 O O . ALA A 1 143 ? 7.899 -2.918 -4.128 1.00 86.25 143 ALA A O 1
ATOM 1126 N N . GLU A 1 144 ? 8.224 -2.195 -2.021 1.00 83.81 144 GLU A N 1
ATOM 1127 C CA . GLU A 1 144 ? 9.472 -2.905 -1.735 1.00 83.81 144 GLU A CA 1
ATOM 1128 C C . GLU A 1 144 ? 9.318 -3.714 -0.441 1.00 83.81 144 GLU A C 1
ATOM 1130 O O . GLU A 1 144 ? 8.831 -3.216 0.582 1.00 83.81 144 GLU A O 1
ATOM 1135 N N . VAL A 1 145 ? 9.730 -4.985 -0.468 1.00 81.81 145 VAL A N 1
ATOM 1136 C CA . VAL A 1 145 ? 9.778 -5.809 0.746 1.00 81.81 145 VAL A CA 1
ATOM 1137 C C . VAL A 1 145 ? 11.087 -5.551 1.493 1.00 81.81 145 VAL A C 1
ATOM 1139 O O . VAL A 1 145 ? 12.100 -6.188 1.215 1.00 81.81 145 VAL A O 1
ATOM 1142 N N . ILE A 1 146 ? 11.046 -4.670 2.491 1.00 81.06 146 ILE A N 1
ATOM 1143 C CA . ILE A 1 146 ? 12.238 -4.241 3.242 1.00 81.06 146 ILE A CA 1
ATOM 1144 C C . ILE A 1 146 ? 12.682 -5.222 4.339 1.00 81.06 146 ILE A C 1
ATOM 1146 O O . ILE A 1 146 ? 13.843 -5.216 4.743 1.00 81.06 146 ILE A O 1
ATOM 1150 N N . GLU A 1 147 ? 11.785 -6.078 4.842 1.00 77.88 147 GLU A N 1
ATOM 1151 C CA . GLU A 1 147 ? 12.133 -7.057 5.875 1.00 77.88 147 GLU A CA 1
ATOM 1152 C C . GLU A 1 147 ? 11.359 -8.370 5.699 1.00 77.88 147 GLU A C 1
ATOM 1154 O O . GLU A 1 147 ? 10.124 -8.410 5.747 1.00 77.88 147 GLU A O 1
ATOM 1159 N N . ARG A 1 148 ? 12.106 -9.470 5.531 1.00 69.25 148 ARG A N 1
ATOM 1160 C CA . ARG A 1 148 ? 11.596 -10.848 5.554 1.00 69.25 148 ARG A CA 1
ATOM 1161 C C . ARG A 1 148 ? 12.175 -11.565 6.755 1.00 69.25 148 ARG A C 1
ATOM 1163 O O . ARG A 1 148 ? 13.356 -11.895 6.773 1.00 69.25 148 ARG A O 1
ATOM 1170 N N . GLN A 1 149 ? 11.341 -11.852 7.741 1.00 66.88 149 GLN A N 1
ATOM 1171 C CA . GLN A 1 149 ? 11.700 -12.782 8.802 1.00 66.88 149 GLN A CA 1
ATOM 1172 C C . GLN A 1 149 ? 10.777 -13.995 8.706 1.00 66.88 149 GLN A C 1
ATOM 1174 O O . GLN A 1 149 ? 9.562 -13.846 8.770 1.00 66.88 149 GLN A O 1
ATOM 1179 N N . GLU A 1 150 ? 11.344 -15.198 8.575 1.00 54.53 150 GLU A N 1
ATOM 1180 C CA . GLU A 1 150 ? 10.585 -16.459 8.453 1.00 54.53 150 GLU A CA 1
ATOM 1181 C C . GLU A 1 150 ? 9.644 -16.733 9.643 1.00 54.53 150 GLU A C 1
ATOM 1183 O O . GLU A 1 150 ? 8.694 -17.494 9.507 1.00 54.53 150 GLU A O 1
ATOM 1188 N N . ASN A 1 151 ? 9.870 -16.091 10.798 1.00 57.78 151 ASN A N 1
ATOM 1189 C CA . ASN A 1 151 ? 9.108 -16.303 12.036 1.00 57.78 151 ASN A CA 1
ATOM 1190 C C . ASN A 1 151 ? 8.518 -15.011 12.640 1.00 57.78 151 ASN A C 1
ATOM 1192 O O . ASN A 1 151 ? 8.115 -15.014 13.804 1.00 57.78 151 ASN A O 1
ATOM 1196 N N . ASN A 1 152 ? 8.506 -13.895 11.901 1.00 67.19 152 ASN A N 1
ATOM 1197 C CA . ASN A 1 152 ? 8.082 -12.587 12.416 1.00 67.19 152 ASN A CA 1
ATOM 1198 C C . ASN A 1 152 ? 7.255 -11.806 11.379 1.00 67.19 152 ASN A C 1
ATOM 1200 O O . ASN A 1 152 ? 7.025 -12.278 10.269 1.00 67.19 152 ASN A O 1
ATOM 1204 N N . VAL A 1 153 ? 6.780 -10.619 11.757 1.00 78.69 153 VAL A N 1
ATOM 1205 C CA . VAL A 1 153 ? 5.991 -9.732 10.887 1.00 78.69 153 VAL A CA 1
ATOM 1206 C C . VAL A 1 153 ? 6.813 -9.316 9.658 1.00 78.69 153 VAL A C 1
ATOM 1208 O O . VAL A 1 153 ? 7.907 -8.773 9.811 1.00 78.69 153 VAL A O 1
ATOM 1211 N N . GLN A 1 154 ? 6.295 -9.557 8.447 1.00 85.94 154 GLN A N 1
ATOM 1212 C CA . GLN A 1 154 ? 6.879 -9.019 7.209 1.00 85.94 154 GLN A CA 1
ATOM 1213 C C . GLN A 1 154 ? 6.714 -7.497 7.192 1.00 85.94 154 GLN A C 1
ATOM 1215 O O . GLN A 1 154 ? 5.644 -7.017 7.552 1.00 85.94 154 GLN A O 1
ATOM 1220 N N . LYS A 1 155 ? 7.706 -6.746 6.701 1.00 87.94 155 LYS A N 1
ATOM 1221 C CA . LYS A 1 155 ? 7.544 -5.305 6.454 1.00 87.94 155 LYS A CA 1
ATOM 1222 C C . LYS A 1 155 ? 7.638 -4.959 4.976 1.00 87.94 155 LYS A C 1
ATOM 1224 O O . LYS A 1 155 ? 8.516 -5.465 4.272 1.00 87.94 155 LYS A O 1
ATOM 1229 N N . ILE A 1 156 ? 6.725 -4.104 4.528 1.00 89.31 156 ILE A N 1
ATOM 1230 C CA . ILE A 1 156 ? 6.633 -3.597 3.158 1.00 89.31 156 ILE A CA 1
ATOM 1231 C C . ILE A 1 156 ? 6.550 -2.071 3.217 1.00 89.31 156 ILE A C 1
ATOM 1233 O O . ILE A 1 156 ? 5.765 -1.526 3.993 1.00 89.31 156 ILE A O 1
ATOM 1237 N N . GLU A 1 157 ? 7.324 -1.388 2.381 1.00 90.44 157 GLU A N 1
ATOM 1238 C CA . GLU A 1 157 ? 7.140 0.042 2.115 1.00 90.44 157 GLU A CA 1
ATOM 1239 C C . GLU A 1 157 ? 6.451 0.206 0.756 1.00 90.44 157 GLU A C 1
ATOM 1241 O O . GLU A 1 157 ? 6.840 -0.433 -0.221 1.00 90.44 157 GLU A O 1
ATOM 1246 N N . LEU A 1 158 ? 5.407 1.034 0.696 1.00 90.50 158 LEU A N 1
ATOM 1247 C CA . LEU A 1 158 ? 4.701 1.394 -0.533 1.00 90.50 158 LEU A CA 1
ATOM 1248 C C . LEU A 1 158 ? 4.798 2.902 -0.736 1.00 90.50 158 LEU A C 1
ATOM 1250 O O . LEU A 1 158 ? 4.425 3.682 0.138 1.00 90.50 158 LEU A O 1
ATOM 1254 N N . HIS A 1 159 ? 5.249 3.312 -1.914 1.00 89.19 159 HIS A N 1
ATOM 1255 C CA . HIS A 1 159 ? 5.329 4.708 -2.324 1.00 89.19 159 HIS A CA 1
ATOM 1256 C C . HIS A 1 159 ? 4.337 4.951 -3.455 1.00 89.19 159 HIS A C 1
ATOM 1258 O O . HIS A 1 159 ? 4.427 4.302 -4.500 1.00 89.19 159 HIS A O 1
ATOM 1264 N N . GLY A 1 160 ? 3.377 5.855 -3.254 1.00 89.00 160 GLY A N 1
ATOM 1265 C CA . GLY A 1 160 ? 2.312 6.013 -4.238 1.00 89.00 160 GLY A CA 1
ATOM 1266 C C . GLY A 1 160 ? 1.204 7.001 -3.894 1.00 89.00 160 GLY A C 1
ATOM 1267 O O . GLY A 1 160 ? 1.385 7.980 -3.169 1.00 89.00 160 GLY A O 1
ATOM 1268 N N . HIS A 1 161 ? 0.026 6.739 -4.451 1.00 86.06 161 HIS A N 1
ATOM 1269 C CA . HIS A 1 161 ? -1.177 7.547 -4.296 1.00 86.06 161 HIS A CA 1
ATOM 1270 C C . HIS A 1 161 ? -2.237 6.798 -3.487 1.00 86.06 161 HIS A C 1
ATOM 1272 O O . HIS A 1 161 ? -2.370 5.579 -3.587 1.00 86.06 161 HIS A O 1
ATOM 1278 N N . LYS A 1 162 ? -3.046 7.549 -2.733 1.00 90.19 162 LYS A N 1
ATOM 1279 C CA . LYS A 1 162 ? -4.348 7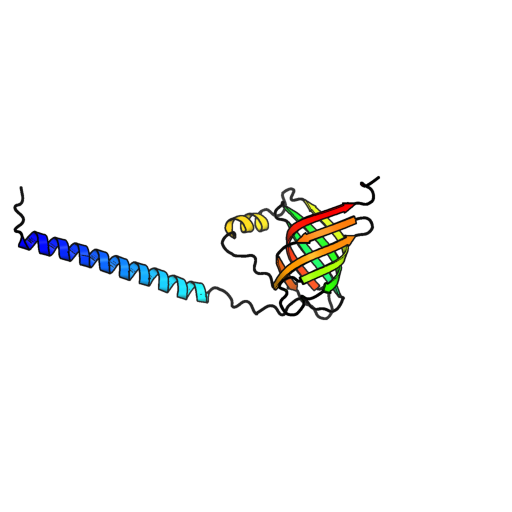.071 -2.259 1.00 90.19 162 LYS A CA 1
ATOM 1280 C C . LYS A 1 162 ? -5.337 7.183 -3.417 1.00 90.19 162 LYS A C 1
ATOM 1282 O O . LYS A 1 162 ? -5.627 8.292 -3.860 1.00 90.19 162 LYS A O 1
ATOM 1287 N N . GLU A 1 163 ? -5.828 6.055 -3.910 1.00 88.81 163 GLU A N 1
ATOM 1288 C CA . GLU A 1 163 ? -6.758 5.998 -5.045 1.00 88.81 163 GLU A CA 1
ATOM 1289 C C . GLU A 1 163 ? -8.223 6.009 -4.615 1.00 88.81 163 GLU A C 1
ATOM 1291 O O . GLU A 1 163 ? -9.084 6.515 -5.333 1.00 88.81 163 GLU A O 1
ATOM 1296 N N . GLY A 1 164 ? -8.514 5.469 -3.432 1.00 82.38 164 GLY A N 1
ATOM 1297 C CA . GLY A 1 164 ? -9.878 5.335 -2.945 1.00 82.38 164 GLY A CA 1
ATOM 1298 C C . GLY A 1 164 ? -9.955 5.359 -1.429 1.00 82.38 164 GLY A C 1
ATOM 1299 O O . GLY A 1 164 ? -9.072 4.864 -0.731 1.00 82.38 164 GLY A O 1
ATOM 1300 N N . PHE A 1 165 ? -11.037 5.936 -0.920 1.00 88.31 165 PHE A N 1
ATOM 1301 C CA . PHE A 1 165 ? -11.416 5.847 0.480 1.00 88.31 165 PHE A CA 1
ATOM 1302 C C . PHE A 1 165 ? -12.931 5.704 0.560 1.00 88.31 165 PHE A C 1
ATOM 1304 O O . PHE A 1 165 ? -13.668 6.464 -0.071 1.00 88.31 165 PHE A O 1
ATOM 1311 N N . TYR A 1 166 ? -13.381 4.711 1.312 1.00 87.50 166 TYR A N 1
ATOM 1312 C CA . TYR A 1 166 ? -14.785 4.488 1.607 1.00 87.50 166 TYR A CA 1
ATOM 1313 C C . TYR A 1 166 ? -14.956 4.397 3.116 1.00 87.50 166 TYR A C 1
ATOM 1315 O O . TYR A 1 166 ? -14.281 3.592 3.753 1.00 87.50 166 TYR A O 1
ATOM 1323 N N . ASP A 1 167 ? -15.872 5.191 3.661 1.00 88.50 167 ASP A N 1
ATOM 1324 C CA . ASP A 1 167 ? -16.299 5.142 5.054 1.00 88.50 167 ASP A CA 1
ATOM 1325 C C . ASP A 1 167 ? -17.811 4.922 5.089 1.00 88.50 167 ASP A C 1
ATOM 1327 O O . ASP A 1 167 ? -18.588 5.768 4.639 1.00 88.50 167 ASP A O 1
ATOM 1331 N N . SER A 1 168 ? -18.241 3.758 5.579 1.00 77.69 168 SER A N 1
ATOM 1332 C CA . SER A 1 168 ? -19.673 3.445 5.610 1.00 77.69 168 SER A CA 1
ATOM 1333 C C . SER A 1 168 ? -20.468 4.301 6.603 1.00 77.69 168 SER A C 1
ATOM 1335 O O . SER A 1 168 ? -21.686 4.390 6.457 1.00 77.69 168 SER A O 1
ATOM 1337 N N . GLU A 1 169 ? -19.815 4.941 7.581 1.00 81.94 169 GLU A N 1
ATOM 1338 C CA . GLU A 1 169 ? -20.491 5.841 8.525 1.00 81.94 169 GLU A CA 1
ATOM 1339 C C . GLU A 1 169 ? -20.765 7.222 7.924 1.00 81.94 169 GLU A C 1
ATOM 1341 O O . GLU A 1 169 ? -21.757 7.851 8.282 1.00 81.94 169 GLU A O 1
ATOM 1346 N N . GLU A 1 170 ? -19.940 7.674 6.978 1.00 71.06 170 GLU A N 1
ATOM 1347 C CA . GLU A 1 170 ? -20.129 8.954 6.281 1.00 71.06 170 GLU A CA 1
ATOM 1348 C C . GLU A 1 170 ? -21.098 8.854 5.086 1.00 71.06 170 GLU A C 1
ATOM 1350 O O . GLU A 1 170 ? -21.478 9.866 4.498 1.00 71.06 170 GLU A O 1
ATOM 1355 N N . ALA A 1 171 ? -21.510 7.639 4.712 1.00 61.25 171 ALA A N 1
ATOM 1356 C CA . ALA A 1 171 ? -22.359 7.371 3.551 1.00 61.25 171 ALA A CA 1
ATOM 1357 C C . ALA A 1 171 ? -23.883 7.458 3.825 1.00 61.25 171 ALA A C 1
ATOM 1359 O O . ALA A 1 171 ? -24.675 7.129 2.935 1.00 61.25 171 ALA A O 1
ATOM 1360 N N . LEU A 1 172 ? -24.300 7.884 5.026 1.00 45.56 172 LEU A N 1
ATOM 1361 C CA . LEU A 1 172 ? -25.698 7.979 5.494 1.00 45.56 172 LEU A CA 1
ATOM 1362 C C . LEU A 1 172 ? -26.095 9.415 5.861 1.00 45.56 172 LEU A C 1
ATOM 1364 O O . LEU A 1 172 ? -27.268 9.767 5.586 1.00 45.56 172 LEU A O 1
#

Organism: NCBI:txid2838457

Radius of gyration: 27.18 Å; chains: 1; bounding box: 76×64×58 Å